Protein AF-A0A438M5S2-F1 (afdb_monomer)

Solvent-accessible surface area (backbone atoms only — not comparable to full-atom values): 5604 Å² total; per-residue (Å²): 142,77,85,82,77,72,79,77,59,70,67,58,58,52,49,52,50,51,51,53,50,53,52,51,51,52,51,52,52,51,50,52,53,56,53,43,71,69,41,61,58,54,34,67,58,54,47,28,50,50,50,20,62,74,65,48,94,57,87,85,86,47,78,66,61,44,37,68,33,89,61,22,90,54,60,59,68,60,54,55,52,28,54,51,48,38,54,57,59,74,67,55,80,130

Sequence (94 aa):
MAALVSPRPANEDCFRTSIRRALALGRLAEFRRRLHGLLTGRADVLSELIDAIMGADHPVTSLVQLSLEPEFRRGHGALYDALAAWEYRRRRPG

Structure (mmCIF, N/CA/C/O backbone):
data_AF-A0A438M5S2-F1
#
_entry.id   AF-A0A438M5S2-F1
#
loop_
_atom_site.group_PDB
_atom_site.id
_atom_site.type_symbol
_atom_site.label_atom_id
_atom_site.label_alt_id
_atom_site.label_comp_id
_atom_site.label_asym_id
_atom_site.label_entity_id
_atom_site.label_seq_id
_atom_site.pdbx_PDB_ins_code
_atom_site.Cartn_x
_atom_site.Cartn_y
_atom_site.Cartn_z
_atom_site.occupancy
_atom_site.B_iso_or_equiv
_atom_site.auth_seq_id
_atom_site.auth_comp_id
_atom_site.auth_asym_id
_atom_site.auth_atom_id
_atom_site.pdbx_PDB_model_num
ATOM 1 N N . MET A 1 1 ? 41.024 -21.458 -35.330 1.00 42.03 1 MET A N 1
ATOM 2 C CA . MET A 1 1 ? 39.805 -21.595 -34.499 1.00 42.03 1 MET A CA 1
ATOM 3 C C . MET A 1 1 ? 39.699 -20.413 -33.541 1.00 42.03 1 MET A C 1
ATOM 5 O O . MET A 1 1 ? 40.168 -20.506 -32.418 1.00 42.03 1 MET A O 1
ATOM 9 N N . ALA A 1 2 ? 39.101 -19.304 -33.979 1.00 43.19 2 ALA A N 1
ATOM 10 C CA . ALA A 1 2 ? 38.664 -18.222 -33.098 1.00 43.19 2 ALA A CA 1
ATOM 11 C C . ALA A 1 2 ? 37.225 -17.890 -33.500 1.00 43.19 2 ALA A C 1
ATOM 13 O O . ALA A 1 2 ? 36.983 -17.449 -34.621 1.00 43.19 2 ALA A O 1
ATOM 14 N N . ALA A 1 3 ? 36.266 -18.219 -32.636 1.00 48.62 3 ALA A N 1
ATOM 15 C CA . ALA A 1 3 ? 34.869 -17.887 -32.863 1.00 48.62 3 ALA A CA 1
ATOM 16 C C . ALA A 1 3 ? 34.700 -16.371 -32.703 1.00 48.62 3 ALA A C 1
ATOM 18 O O . ALA A 1 3 ? 34.993 -15.816 -31.645 1.00 48.62 3 ALA A O 1
ATOM 19 N N . LEU A 1 4 ? 34.241 -15.715 -33.767 1.00 51.03 4 LEU A N 1
ATOM 20 C CA . LEU A 1 4 ? 33.763 -14.337 -33.749 1.00 51.03 4 LEU A CA 1
ATOM 21 C C . LEU A 1 4 ? 32.550 -14.252 -32.811 1.00 51.03 4 LEU A C 1
ATOM 23 O O . LEU A 1 4 ? 31.421 -14.516 -33.218 1.00 51.03 4 LEU A O 1
ATOM 27 N N . VAL A 1 5 ? 32.768 -13.876 -31.551 1.00 64.12 5 VAL A N 1
ATOM 28 C CA . VAL A 1 5 ? 31.711 -13.248 -30.754 1.00 64.12 5 VAL A CA 1
ATOM 29 C C . VAL A 1 5 ? 31.612 -11.820 -31.268 1.00 64.12 5 VAL A C 1
ATOM 31 O O . VAL A 1 5 ? 32.358 -10.939 -30.846 1.00 64.12 5 VAL A O 1
ATOM 34 N N . SER A 1 6 ? 30.737 -11.591 -32.245 1.00 59.88 6 SER A N 1
ATOM 35 C CA . SER A 1 6 ? 30.347 -10.227 -32.589 1.00 59.88 6 SER A CA 1
ATOM 36 C C . SER A 1 6 ? 29.770 -9.564 -31.330 1.00 59.88 6 SER A C 1
ATOM 38 O O . SER A 1 6 ? 28.943 -10.189 -30.655 1.00 59.88 6 SER A O 1
ATOM 40 N N . PRO A 1 7 ? 30.188 -8.335 -30.974 1.00 63.19 7 PRO A N 1
ATOM 41 C CA . PRO A 1 7 ? 29.574 -7.617 -29.866 1.00 63.19 7 PRO A CA 1
ATOM 42 C C . PRO A 1 7 ? 28.079 -7.463 -30.159 1.00 63.19 7 PRO A C 1
ATOM 44 O O . PRO A 1 7 ? 27.699 -7.017 -31.245 1.00 63.19 7 PRO A O 1
ATOM 47 N N . ARG A 1 8 ? 27.229 -7.878 -29.208 1.00 61.84 8 ARG A N 1
ATOM 48 C CA . ARG A 1 8 ? 25.781 -7.654 -29.302 1.00 61.84 8 ARG A CA 1
ATOM 49 C C . ARG A 1 8 ? 25.544 -6.152 -29.474 1.00 61.84 8 ARG A C 1
ATOM 51 O O . ARG A 1 8 ? 26.160 -5.365 -28.751 1.00 61.84 8 ARG A O 1
ATOM 58 N N . PRO A 1 9 ? 24.694 -5.728 -30.418 1.00 60.19 9 PRO A N 1
ATOM 59 C CA . PRO A 1 9 ? 24.454 -4.311 -30.612 1.00 60.19 9 PRO A CA 1
ATOM 60 C C . PRO A 1 9 ? 23.702 -3.769 -29.384 1.00 60.19 9 PRO A C 1
ATOM 62 O O . PRO A 1 9 ? 22.755 -4.386 -28.898 1.00 60.19 9 PRO A O 1
ATOM 65 N N . ALA A 1 10 ? 24.139 -2.622 -28.853 1.00 63.78 10 ALA A N 1
ATOM 66 C CA . ALA A 1 10 ? 23.665 -2.064 -27.577 1.00 63.78 10 ALA A CA 1
ATOM 67 C C . ALA A 1 10 ? 22.136 -1.845 -27.504 1.00 63.78 10 ALA A C 1
ATOM 69 O O . ALA A 1 10 ? 21.545 -1.814 -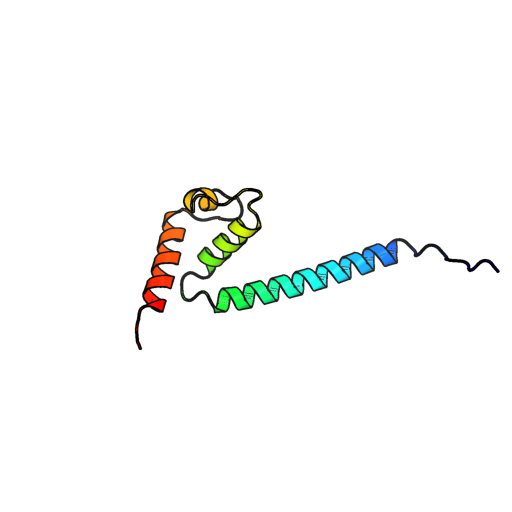26.421 1.00 63.78 10 ALA A O 1
ATOM 70 N N . ASN A 1 11 ? 21.472 -1.722 -28.657 1.00 66.12 11 ASN A N 1
ATOM 71 C CA . ASN A 1 11 ? 20.016 -1.643 -28.757 1.00 66.12 11 ASN A CA 1
ATOM 72 C C . ASN A 1 11 ? 19.317 -2.965 -28.380 1.00 66.12 11 ASN A C 1
ATOM 74 O O . ASN A 1 11 ? 18.218 -2.920 -27.830 1.00 66.12 11 ASN A O 1
ATOM 78 N N . GLU A 1 12 ? 19.946 -4.125 -28.600 1.00 68.75 12 GLU A N 1
ATOM 79 C CA . GLU A 1 12 ? 19.415 -5.428 -28.189 1.00 68.75 12 GLU A CA 1
ATOM 80 C C . GLU A 1 12 ? 19.430 -5.565 -26.659 1.00 68.75 12 GLU A C 1
ATOM 82 O O . GLU A 1 12 ? 18.451 -6.021 -26.070 1.00 68.75 12 GLU A O 1
ATOM 87 N N . ASP A 1 13 ? 20.482 -5.099 -25.984 1.00 76.81 13 ASP A N 1
ATOM 88 C CA . ASP A 1 13 ? 20.581 -5.164 -24.520 1.00 76.81 13 ASP A CA 1
ATOM 89 C C . ASP A 1 13 ? 19.610 -4.200 -23.822 1.00 76.81 13 ASP A C 1
ATOM 91 O O . ASP A 1 13 ? 18.979 -4.567 -22.822 1.00 76.81 13 ASP A O 1
ATOM 95 N N . CYS A 1 14 ? 19.404 -3.002 -24.378 1.00 80.31 14 CYS A N 1
ATOM 96 C CA . CYS A 1 14 ? 18.388 -2.064 -23.896 1.00 80.31 14 CYS A CA 1
ATOM 97 C C . CYS A 1 14 ? 16.968 -2.622 -24.091 1.00 80.31 14 CYS A C 1
ATOM 99 O O . CYS A 1 14 ? 16.141 -2.580 -23.171 1.00 80.31 14 CYS A O 1
ATOM 101 N N . PHE A 1 15 ? 16.700 -3.232 -25.251 1.00 79.50 15 PHE A N 1
ATOM 102 C CA . PHE A 1 15 ? 15.420 -3.874 -25.541 1.00 79.50 15 PHE A CA 1
ATOM 103 C C . PHE A 1 15 ? 15.155 -5.057 -24.601 1.00 79.50 15 PHE A C 1
ATOM 105 O O . PHE A 1 15 ? 14.093 -5.142 -23.983 1.00 79.50 15 PHE A O 1
ATOM 112 N N . ARG A 1 16 ? 16.148 -5.927 -24.388 1.00 84.69 16 ARG A N 1
ATOM 113 C C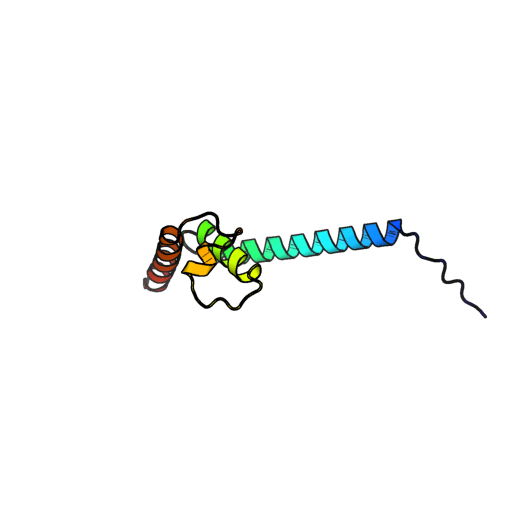A . ARG A 1 16 ? 16.059 -7.051 -23.441 1.00 84.69 16 ARG A CA 1
ATOM 114 C C . ARG A 1 16 ? 15.861 -6.579 -22.003 1.00 84.69 16 ARG A C 1
ATOM 116 O O . ARG A 1 16 ? 15.091 -7.189 -21.263 1.00 84.69 16 ARG A O 1
ATOM 123 N N . THR A 1 17 ? 16.527 -5.501 -21.599 1.00 83.81 17 THR A N 1
ATOM 124 C CA . THR A 1 17 ? 16.365 -4.901 -20.265 1.00 83.81 17 THR A CA 1
ATOM 125 C C . THR A 1 17 ? 14.965 -4.321 -20.086 1.00 83.81 17 THR A C 1
ATOM 127 O O . THR A 1 17 ? 14.319 -4.575 -19.069 1.00 83.81 17 THR A O 1
ATOM 130 N N . SER A 1 18 ? 14.449 -3.635 -21.105 1.00 75.94 18 SER A N 1
ATOM 131 C CA . SER A 1 18 ? 13.084 -3.103 -21.123 1.00 75.94 18 SER A CA 1
ATOM 132 C C . SER A 1 18 ? 12.037 -4.215 -21.028 1.00 75.94 18 SER A C 1
ATOM 134 O O . SER A 1 18 ? 11.131 -4.129 -20.200 1.00 75.94 18 SER A O 1
ATOM 136 N N . ILE A 1 19 ? 12.201 -5.308 -21.785 1.00 90.88 19 ILE A N 1
ATOM 137 C CA . ILE A 1 19 ? 11.320 -6.484 -21.699 1.00 90.88 19 ILE A CA 1
ATOM 138 C C . ILE A 1 19 ? 11.357 -7.093 -20.296 1.00 90.88 19 ILE A C 1
ATOM 140 O O . ILE A 1 19 ? 10.308 -7.358 -19.709 1.00 90.88 19 ILE A O 1
ATOM 144 N N . ARG A 1 20 ? 12.548 -7.293 -19.717 1.00 87.00 20 ARG A N 1
ATOM 145 C CA . ARG A 1 20 ? 12.679 -7.830 -18.352 1.00 87.00 20 ARG A CA 1
ATOM 146 C C . ARG A 1 20 ? 11.983 -6.943 -17.325 1.00 87.00 20 ARG A C 1
ATOM 148 O O . ARG A 1 20 ? 11.289 -7.462 -16.454 1.00 87.00 20 ARG A O 1
ATOM 155 N N . ARG A 1 21 ? 12.126 -5.622 -17.451 1.00 83.31 21 ARG A N 1
ATOM 156 C CA . ARG A 1 21 ? 11.468 -4.649 -16.575 1.00 83.31 21 ARG A CA 1
ATOM 157 C C . ARG A 1 21 ? 9.948 -4.715 -16.716 1.00 83.31 21 ARG A C 1
ATOM 159 O O . ARG A 1 21 ? 9.261 -4.778 -15.703 1.00 83.31 21 ARG A O 1
ATOM 166 N N . ALA A 1 22 ? 9.426 -4.786 -17.940 1.00 86.50 22 ALA A N 1
ATOM 167 C CA . ALA A 1 22 ? 7.992 -4.925 -18.190 1.00 86.50 22 ALA A CA 1
ATOM 168 C C . ALA A 1 22 ? 7.418 -6.218 -17.581 1.00 86.50 22 ALA A C 1
ATOM 170 O O . ALA A 1 22 ? 6.386 -6.182 -16.912 1.00 86.50 22 ALA A O 1
ATOM 171 N N . LEU A 1 23 ? 8.114 -7.349 -17.734 1.00 92.12 23 LEU A N 1
ATOM 172 C CA . LEU A 1 23 ? 7.707 -8.625 -17.133 1.00 92.12 23 LEU A CA 1
ATOM 173 C C . LEU A 1 23 ? 7.742 -8.584 -15.597 1.00 92.12 23 LEU A C 1
ATOM 175 O O . LEU A 1 23 ? 6.826 -9.092 -14.949 1.00 92.12 23 LEU A O 1
ATOM 179 N N . ALA A 1 24 ? 8.771 -7.971 -15.006 1.00 83.25 24 ALA A N 1
ATOM 180 C CA . ALA A 1 24 ? 8.877 -7.804 -13.557 1.00 83.25 24 ALA A CA 1
ATOM 181 C C . ALA A 1 24 ? 7.752 -6.916 -13.000 1.00 83.25 24 ALA A C 1
ATOM 183 O O . ALA A 1 24 ? 7.118 -7.283 -12.011 1.00 83.25 24 ALA A O 1
ATOM 184 N N . LEU A 1 25 ? 7.446 -5.802 -13.673 1.00 83.81 25 LEU A N 1
ATOM 185 C CA . LEU A 1 25 ? 6.328 -4.926 -13.318 1.00 83.81 25 LEU A CA 1
ATOM 186 C C . LEU A 1 25 ? 4.981 -5.651 -13.427 1.00 83.81 25 LEU A C 1
ATOM 188 O O . LEU A 1 25 ? 4.141 -5.506 -12.543 1.00 83.81 25 LEU A O 1
ATOM 192 N N . GLY A 1 26 ? 4.792 -6.485 -14.455 1.00 87.25 26 GLY A N 1
ATOM 193 C CA . GLY A 1 26 ? 3.599 -7.323 -14.593 1.00 87.25 26 GLY A CA 1
ATOM 194 C C . GLY A 1 26 ? 3.407 -8.284 -13.414 1.00 87.25 26 GLY A C 1
ATOM 195 O O . GLY A 1 26 ? 2.311 -8.369 -12.858 1.00 87.25 26 GLY A O 1
ATOM 196 N N . ARG A 1 27 ? 4.482 -8.954 -12.974 1.00 84.75 27 ARG A N 1
ATOM 197 C CA . ARG A 1 27 ? 4.456 -9.845 -11.797 1.00 84.75 27 ARG A CA 1
ATOM 198 C C . ARG A 1 27 ? 4.178 -9.087 -10.500 1.00 84.75 27 ARG A C 1
ATOM 200 O O . ARG A 1 27 ? 3.380 -9.550 -9.689 1.00 84.75 27 ARG A O 1
ATOM 207 N N . LEU A 1 28 ? 4.793 -7.917 -10.319 1.00 80.75 28 LEU A N 1
ATOM 208 C CA . LEU A 1 28 ? 4.548 -7.055 -9.161 1.00 80.75 28 LEU A CA 1
ATOM 209 C C . LEU A 1 28 ? 3.085 -6.595 -9.110 1.00 80.75 28 LEU A C 1
ATOM 211 O O . LEU A 1 28 ? 2.456 -6.657 -8.056 1.00 80.75 28 LEU A O 1
ATOM 215 N N . ALA A 1 29 ? 2.520 -6.189 -10.249 1.00 82.31 29 ALA A N 1
ATOM 216 C CA . ALA A 1 29 ? 1.119 -5.794 -10.341 1.00 82.31 29 ALA A CA 1
ATOM 217 C C . ALA A 1 29 ? 0.170 -6.956 -9.998 1.00 82.31 29 ALA A C 1
ATOM 219 O O . ALA A 1 29 ? -0.805 -6.767 -9.272 1.00 82.31 29 ALA A O 1
ATOM 220 N N . GLU A 1 30 ? 0.450 -8.174 -10.472 1.00 86.12 30 GLU A N 1
ATOM 221 C CA . GLU A 1 30 ? -0.340 -9.360 -10.124 1.00 86.12 30 GLU A CA 1
ATOM 222 C C . GLU A 1 30 ? -0.263 -9.694 -8.631 1.00 86.12 30 GLU A C 1
ATOM 224 O O . GLU A 1 30 ? -1.302 -9.915 -8.003 1.00 86.12 30 GLU A O 1
ATOM 229 N N . PHE A 1 31 ? 0.943 -9.678 -8.060 1.00 82.44 31 PHE A N 1
ATOM 230 C CA . PHE A 1 31 ? 1.161 -9.868 -6.630 1.00 82.44 31 PHE A CA 1
ATOM 231 C C . PHE A 1 31 ? 0.360 -8.850 -5.808 1.00 82.44 31 PHE A C 1
ATOM 233 O O . PHE A 1 31 ? -0.422 -9.250 -4.945 1.00 82.44 31 PHE A O 1
ATOM 240 N N . ARG A 1 32 ? 0.464 -7.555 -6.141 1.00 80.31 32 ARG A N 1
ATOM 241 C CA . ARG A 1 32 ? -0.283 -6.477 -5.473 1.00 80.31 32 ARG A CA 1
ATO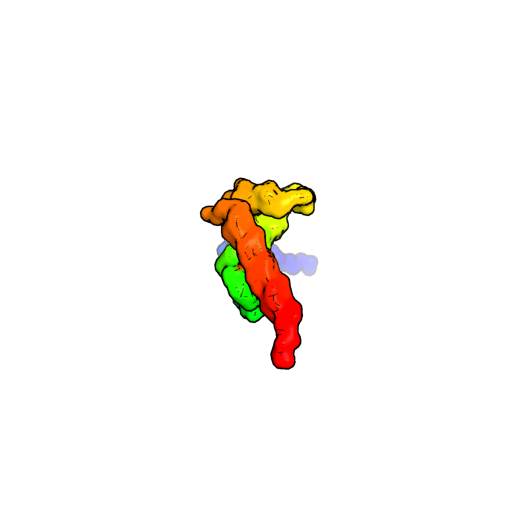M 242 C C . ARG A 1 32 ? -1.794 -6.681 -5.562 1.00 80.31 32 ARG A C 1
ATOM 244 O O . ARG A 1 32 ? -2.478 -6.530 -4.557 1.00 80.31 32 ARG A O 1
ATOM 251 N N . ARG A 1 33 ? -2.329 -7.084 -6.721 1.00 81.44 33 ARG A N 1
ATOM 252 C CA . ARG A 1 33 ? -3.770 -7.369 -6.867 1.00 81.44 33 ARG A CA 1
ATOM 253 C C . ARG A 1 33 ? -4.232 -8.531 -5.991 1.00 81.44 33 ARG A C 1
ATOM 255 O O . ARG A 1 33 ? -5.280 -8.427 -5.360 1.00 81.44 33 ARG A O 1
ATOM 262 N N . ARG A 1 34 ? -3.477 -9.634 -5.949 1.00 82.12 34 ARG A N 1
ATOM 263 C CA . ARG A 1 34 ? -3.819 -10.793 -5.105 1.00 82.12 34 ARG A CA 1
ATOM 264 C C . ARG A 1 34 ? -3.757 -10.437 -3.628 1.00 82.12 34 ARG A C 1
ATOM 266 O O . ARG A 1 34 ? -4.683 -10.761 -2.896 1.00 82.12 34 ARG A O 1
ATOM 273 N N . LEU A 1 35 ? -2.708 -9.726 -3.226 1.00 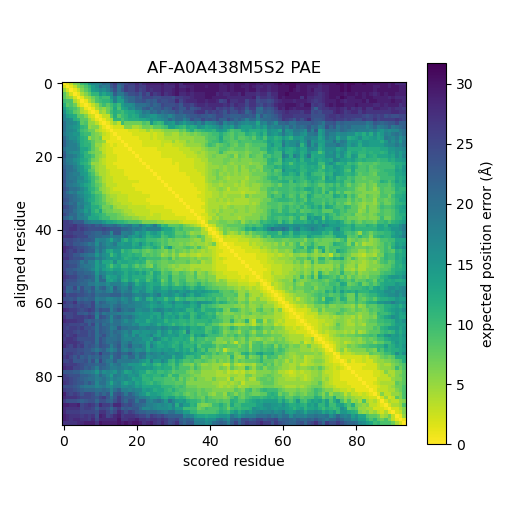75.88 35 LEU A N 1
ATOM 274 C CA . LEU A 1 35 ? -2.545 -9.221 -1.871 1.00 75.88 35 LEU A CA 1
ATOM 275 C C . LEU A 1 35 ? -3.710 -8.309 -1.481 1.00 75.88 35 LEU A C 1
ATOM 277 O O . LEU A 1 35 ? -4.346 -8.552 -0.464 1.00 75.88 35 LEU A O 1
ATOM 281 N N . HIS A 1 36 ? -4.074 -7.350 -2.335 1.00 72.94 36 HIS A N 1
ATOM 282 C CA . HIS A 1 36 ? -5.225 -6.470 -2.127 1.00 72.94 36 HIS A CA 1
ATOM 283 C C . HIS A 1 36 ? -6.550 -7.240 -2.007 1.00 72.94 36 HIS A C 1
ATOM 285 O O . HIS A 1 36 ? -7.415 -6.855 -1.228 1.00 72.94 36 HIS A O 1
ATOM 291 N N . GLY A 1 37 ? -6.718 -8.349 -2.733 1.00 75.69 37 GLY A N 1
ATOM 292 C CA . GLY A 1 37 ? -7.885 -9.227 -2.600 1.00 75.69 37 GLY A CA 1
ATOM 293 C C . GLY A 1 37 ? -8.000 -9.924 -1.235 1.00 75.69 37 GLY A C 1
ATOM 294 O O . GLY A 1 37 ? -9.105 -10.269 -0.826 1.00 75.69 37 GLY A O 1
ATOM 295 N N . LEU A 1 38 ? -6.885 -10.101 -0.514 1.00 73.38 38 LEU A N 1
ATOM 296 C CA . LEU A 1 38 ? -6.860 -10.653 0.849 1.00 73.38 38 LEU A CA 1
ATOM 297 C C . LEU A 1 38 ? -7.171 -9.597 1.923 1.00 73.38 38 LEU A C 1
ATOM 299 O O . LEU A 1 38 ? -7.521 -9.940 3.054 1.00 73.38 38 LEU A O 1
ATOM 303 N N . LEU A 1 39 ? -7.041 -8.312 1.586 1.00 72.38 39 LEU A N 1
ATOM 304 C CA . LEU A 1 39 ? -7.281 -7.192 2.492 1.00 72.38 39 LEU A CA 1
ATOM 305 C C . LEU A 1 39 ? -8.779 -6.860 2.488 1.00 72.38 39 LEU A C 1
ATOM 307 O O . LEU A 1 39 ? -9.281 -6.103 1.661 1.00 72.38 39 LEU A O 1
ATOM 311 N N . THR A 1 40 ? -9.537 -7.452 3.407 1.00 64.75 40 THR A N 1
ATOM 312 C CA . THR A 1 40 ? -10.976 -7.182 3.516 1.00 64.75 40 THR A CA 1
ATOM 313 C C . THR A 1 40 ? -11.237 -5.926 4.355 1.00 64.75 40 THR A C 1
ATOM 315 O O . THR A 1 40 ? -11.195 -5.987 5.581 1.00 64.75 40 THR A O 1
ATOM 318 N N . GLY A 1 41 ? -11.558 -4.808 3.689 1.00 65.19 41 GLY A N 1
ATOM 319 C CA . GLY A 1 41 ? -11.835 -3.497 4.303 1.00 65.19 41 GLY A CA 1
ATOM 320 C C . GLY A 1 41 ? -10.598 -2.585 4.373 1.00 65.19 41 GLY A C 1
ATOM 321 O O . GLY A 1 41 ? -9.549 -3.014 4.833 1.00 65.19 41 GLY A O 1
ATOM 322 N N . ARG A 1 42 ? -10.724 -1.332 3.894 1.00 66.56 42 ARG A N 1
ATOM 323 C CA . ARG A 1 42 ? -9.635 -0.323 3.768 1.00 66.56 42 ARG A CA 1
ATOM 324 C C . ARG A 1 42 ? -8.364 -0.844 3.073 1.00 66.56 42 ARG A C 1
ATOM 326 O O . ARG A 1 42 ? -7.239 -0.568 3.490 1.00 66.56 42 ARG A O 1
ATOM 333 N N . ALA A 1 43 ? -8.559 -1.615 2.005 1.00 67.62 43 ALA A N 1
ATOM 334 C CA . ALA A 1 43 ? -7.489 -2.229 1.224 1.00 67.62 43 ALA A CA 1
ATOM 335 C C . ALA A 1 43 ? -6.559 -1.203 0.548 1.00 67.62 43 ALA A C 1
ATOM 337 O O . ALA A 1 43 ? -5.389 -1.494 0.319 1.00 67.62 43 ALA A O 1
ATOM 338 N N . ASP A 1 44 ? -7.057 0.009 0.308 1.00 71.31 44 ASP A N 1
ATOM 339 C CA . ASP A 1 44 ? -6.287 1.172 -0.123 1.00 71.31 44 ASP A CA 1
ATOM 340 C C . ASP A 1 44 ? -5.224 1.564 0.916 1.00 71.31 44 ASP A C 1
ATOM 342 O O . ASP A 1 44 ? -4.039 1.612 0.598 1.00 71.31 44 ASP A O 1
ATOM 346 N N . VAL A 1 45 ? -5.620 1.739 2.181 1.00 74.94 45 VAL A N 1
ATOM 347 C CA . VAL A 1 45 ? -4.705 2.126 3.271 1.00 74.94 45 VAL A CA 1
ATOM 348 C C . VAL A 1 45 ? -3.706 1.016 3.598 1.00 74.94 45 VAL A C 1
ATOM 350 O O . VAL A 1 45 ? -2.533 1.280 3.846 1.00 74.94 45 VAL A O 1
ATOM 353 N N . LEU A 1 46 ? -4.153 -0.239 3.582 1.00 71.81 46 LEU A N 1
ATOM 354 C CA . LEU A 1 46 ? -3.281 -1.387 3.839 1.00 71.81 46 LEU A CA 1
ATOM 355 C C . LEU A 1 46 ? -2.302 -1.641 2.681 1.00 71.81 46 LEU A C 1
ATOM 357 O O . LEU A 1 46 ? -1.209 -2.143 2.916 1.00 71.81 46 LEU A O 1
ATOM 361 N N . SER A 1 47 ? -2.650 -1.255 1.451 1.00 71.38 47 SER A N 1
ATOM 362 C CA . SER A 1 47 ? -1.720 -1.313 0.317 1.00 71.38 47 SER A CA 1
ATOM 363 C C . SER A 1 47 ? -0.655 -0.219 0.397 1.00 71.38 47 SER A C 1
ATOM 365 O O . SER A 1 47 ? 0.514 -0.520 0.181 1.00 71.38 47 SER A O 1
ATOM 367 N N . GLU A 1 48 ? -1.027 1.013 0.773 1.00 76.88 48 GLU A N 1
ATOM 368 C CA . GLU A 1 48 ? -0.060 2.091 1.056 1.00 76.88 48 GLU A CA 1
ATOM 369 C C . GLU A 1 48 ? 0.900 1.687 2.193 1.00 76.88 48 GLU A C 1
ATOM 371 O O . GLU A 1 48 ? 2.104 1.903 2.097 1.00 76.88 48 GLU A O 1
ATOM 376 N N . LEU A 1 49 ? 0.393 1.021 3.239 1.00 75.38 49 LEU A N 1
ATOM 377 C CA . LEU A 1 49 ? 1.215 0.492 4.334 1.00 75.38 49 LEU A CA 1
ATOM 378 C C . LEU A 1 49 ? 2.238 -0.551 3.856 1.00 75.38 49 LEU A C 1
ATOM 380 O O . LEU A 1 49 ? 3.388 -0.539 4.286 1.00 75.38 49 LEU A O 1
ATOM 384 N N . ILE A 1 50 ? 1.826 -1.473 2.988 1.00 75.75 50 ILE A N 1
ATOM 385 C CA . ILE A 1 50 ? 2.714 -2.514 2.454 1.00 75.75 50 ILE A CA 1
ATOM 386 C C . ILE A 1 50 ? 3.789 -1.901 1.555 1.00 75.75 50 ILE A C 1
ATOM 388 O O . ILE A 1 50 ? 4.944 -2.318 1.629 1.00 75.75 50 ILE A O 1
ATOM 392 N N . ASP A 1 51 ? 3.427 -0.910 0.739 1.00 76.38 51 ASP A N 1
ATOM 393 C CA . ASP A 1 51 ? 4.386 -0.185 -0.093 1.00 76.38 51 ASP A CA 1
ATOM 394 C C . ASP A 1 51 ? 5.404 0.579 0.773 1.00 76.38 51 ASP A C 1
ATOM 396 O O . ASP A 1 51 ? 6.598 0.484 0.499 1.00 76.38 51 ASP A O 1
ATOM 400 N N . ALA A 1 52 ? 4.972 1.207 1.873 1.00 78.06 52 ALA A N 1
ATOM 401 C CA . ALA A 1 52 ? 5.870 1.836 2.847 1.00 78.06 52 ALA A CA 1
ATOM 402 C C . ALA A 1 52 ? 6.805 0.826 3.544 1.00 78.06 52 ALA A C 1
ATOM 404 O O . ALA A 1 52 ? 7.996 1.081 3.681 1.00 78.06 52 ALA A O 1
ATOM 405 N N . ILE A 1 53 ? 6.316 -0.360 3.934 1.00 75.00 53 ILE A N 1
ATOM 406 C CA . ILE A 1 53 ? 7.161 -1.419 4.528 1.00 75.00 53 ILE A CA 1
ATOM 407 C C . ILE A 1 53 ? 8.219 -1.917 3.538 1.00 75.00 53 ILE A C 1
ATOM 409 O O . ILE A 1 53 ? 9.346 -2.200 3.931 1.00 75.00 53 ILE A O 1
ATOM 413 N N . MET A 1 54 ? 7.847 -2.066 2.266 1.00 72.94 54 MET A N 1
ATOM 414 C CA . MET A 1 54 ? 8.753 -2.550 1.221 1.00 72.94 54 MET A CA 1
ATOM 415 C C . MET A 1 54 ? 9.743 -1.477 0.749 1.00 72.94 54 MET A C 1
ATOM 417 O O . MET A 1 54 ? 10.790 -1.836 0.215 1.00 72.94 54 MET A O 1
ATOM 421 N N . GLY A 1 55 ? 9.395 -0.194 0.901 1.00 71.62 55 GLY A N 1
ATOM 422 C CA . GLY A 1 55 ? 10.243 0.955 0.575 1.00 71.62 55 GLY A CA 1
ATOM 423 C C . GLY A 1 55 ? 11.149 1.416 1.718 1.00 71.62 55 GLY A C 1
ATOM 424 O O . GLY A 1 55 ? 12.142 2.087 1.461 1.00 71.62 55 GLY A O 1
ATOM 425 N N . ALA A 1 56 ? 10.846 1.039 2.962 1.00 76.00 56 ALA A N 1
ATOM 426 C CA . ALA A 1 56 ? 11.652 1.410 4.114 1.00 76.00 56 ALA A CA 1
ATOM 427 C C . ALA A 1 56 ? 13.045 0.759 4.057 1.00 76.00 56 ALA A C 1
ATOM 429 O O . ALA A 1 56 ? 13.195 -0.455 4.203 1.00 76.00 56 ALA A O 1
ATOM 430 N N . ASP A 1 57 ? 14.083 1.588 3.951 1.00 72.75 57 ASP A N 1
ATOM 431 C CA . ASP A 1 57 ? 15.489 1.160 4.012 1.00 72.75 57 ASP A CA 1
ATOM 432 C C . ASP A 1 57 ? 15.961 0.840 5.449 1.00 72.75 57 ASP A C 1
ATOM 434 O O . ASP A 1 57 ? 17.131 0.529 5.687 1.00 72.75 57 ASP A O 1
ATOM 438 N N . HIS A 1 58 ? 15.061 0.910 6.435 1.00 70.44 58 HIS A N 1
ATOM 439 C CA . HIS A 1 58 ? 15.356 0.701 7.850 1.00 70.44 58 HIS A CA 1
ATOM 440 C C . HIS A 1 58 ? 14.406 -0.301 8.525 1.00 70.44 58 HIS A C 1
ATOM 442 O O . HIS A 1 58 ? 13.246 -0.431 8.121 1.00 70.44 58 HIS A O 1
ATOM 448 N N . PRO A 1 59 ? 14.844 -0.968 9.615 1.00 72.12 59 PRO A N 1
ATOM 449 C CA . PRO A 1 59 ? 13.972 -1.818 10.413 1.00 72.12 59 PRO A CA 1
ATOM 450 C C . PRO A 1 59 ? 12.732 -1.054 10.881 1.00 72.12 59 PRO A C 1
ATOM 452 O O . PRO A 1 59 ? 12.823 -0.054 11.596 1.00 72.12 59 PRO A O 1
ATOM 455 N N . VAL A 1 60 ? 11.559 -1.551 10.499 1.00 68.44 60 VAL A N 1
ATOM 456 C CA . VAL A 1 60 ? 10.283 -1.009 10.958 1.00 68.44 60 VAL A CA 1
ATOM 457 C C . VAL A 1 60 ? 10.112 -1.358 12.432 1.00 68.44 60 VAL A C 1
ATOM 459 O O . VAL A 1 60 ? 9.791 -2.492 12.784 1.00 68.44 60 VAL A O 1
ATOM 462 N N . THR A 1 61 ? 10.318 -0.372 13.300 1.00 74.94 61 THR A N 1
ATOM 463 C CA . THR A 1 61 ? 10.141 -0.530 14.754 1.00 74.94 61 THR A CA 1
ATOM 464 C C . THR A 1 61 ? 8.846 0.098 15.266 1.00 74.94 61 THR A C 1
ATOM 466 O O . THR A 1 61 ? 8.403 -0.220 16.368 1.00 74.94 61 THR A O 1
ATOM 469 N N . SER A 1 62 ? 8.189 0.937 14.456 1.00 74.06 62 SER A N 1
ATOM 470 C CA . SER A 1 62 ? 6.922 1.580 14.797 1.00 74.06 62 SER A CA 1
ATOM 471 C C . SER A 1 62 ? 6.030 1.801 13.576 1.00 74.06 62 SER A C 1
ATOM 473 O O . SER A 1 62 ? 6.458 2.311 12.543 1.00 74.06 62 SER A O 1
ATOM 475 N N . LEU A 1 63 ? 4.743 1.495 13.740 1.00 69.19 63 LEU A N 1
ATOM 476 C CA . LEU A 1 63 ? 3.685 1.801 12.773 1.00 69.19 63 LEU A CA 1
ATOM 477 C C . LEU A 1 63 ? 3.508 3.312 12.546 1.00 69.19 63 LEU A C 1
ATOM 479 O O . LEU A 1 63 ? 3.127 3.734 11.459 1.00 69.19 63 LEU A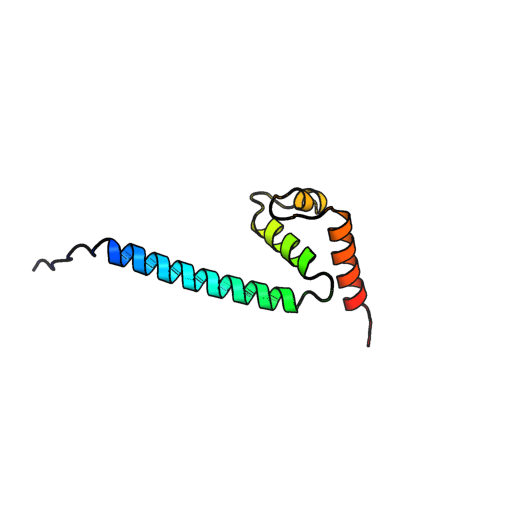 O 1
ATOM 483 N N . VAL A 1 64 ? 3.812 4.133 13.555 1.00 73.50 64 VAL A N 1
ATOM 484 C CA . VAL A 1 64 ? 3.760 5.596 13.430 1.00 73.50 64 VAL A CA 1
ATOM 485 C C . VAL A 1 64 ? 4.873 6.092 12.511 1.00 73.50 64 VAL A C 1
ATOM 487 O O . VAL A 1 64 ? 4.625 6.973 11.696 1.00 73.50 64 VAL A O 1
ATOM 490 N N . GLN A 1 65 ? 6.068 5.496 12.583 1.00 72.44 65 GLN A N 1
ATOM 491 C CA . GLN A 1 65 ? 7.168 5.849 11.681 1.00 72.44 65 GLN A CA 1
ATOM 492 C C . GLN A 1 65 ? 6.832 5.518 10.226 1.00 72.44 65 GLN A C 1
ATOM 494 O O . GLN A 1 65 ? 7.090 6.336 9.356 1.00 72.44 65 GLN A O 1
ATOM 499 N N . LEU A 1 66 ? 6.150 4.398 9.969 1.00 71.19 66 LEU A N 1
ATOM 500 C CA . LEU A 1 66 ? 5.678 4.060 8.621 1.00 71.19 66 LEU A CA 1
ATOM 501 C C . LEU A 1 66 ? 4.689 5.074 8.044 1.00 71.19 66 LEU A C 1
ATOM 503 O O . LEU A 1 66 ? 4.642 5.255 6.834 1.00 71.19 66 LEU A O 1
ATOM 507 N N . SER A 1 67 ? 3.913 5.757 8.890 1.00 70.44 67 SER A N 1
ATOM 508 C CA . SER A 1 67 ? 3.017 6.821 8.420 1.00 70.44 67 SER A CA 1
ATOM 509 C C . SER A 1 67 ? 3.732 8.120 8.029 1.00 70.44 67 SER A C 1
ATOM 511 O O . SER A 1 67 ? 3.080 9.050 7.563 1.00 70.44 67 SER A O 1
ATOM 513 N N . LEU A 1 68 ? 5.050 8.188 8.241 1.00 70.88 68 LEU A N 1
ATOM 514 C CA . LEU A 1 68 ? 5.913 9.296 7.834 1.00 70.88 68 LEU A CA 1
ATOM 515 C C . LEU A 1 68 ? 6.661 9.007 6.524 1.00 70.88 68 LEU A C 1
ATOM 517 O O . LEU A 1 68 ? 7.254 9.931 5.969 1.00 70.88 68 LEU A O 1
ATOM 521 N N . GLU A 1 69 ? 6.639 7.761 6.036 1.00 71.69 69 GLU A N 1
ATOM 522 C CA . GLU A 1 69 ? 7.251 7.398 4.757 1.00 71.69 69 GLU A CA 1
ATOM 523 C C . GLU A 1 69 ? 6.516 8.078 3.593 1.00 71.69 69 GLU A C 1
ATOM 525 O O . GLU A 1 69 ? 5.283 8.174 3.615 1.00 71.69 69 GLU A O 1
ATOM 530 N N . PRO A 1 70 ? 7.233 8.534 2.550 1.00 66.00 70 PRO A N 1
ATOM 531 C CA . PRO A 1 70 ? 6.627 9.242 1.423 1.00 66.00 70 PRO A CA 1
ATOM 532 C C . PRO A 1 70 ? 5.604 8.390 0.652 1.00 66.00 70 PRO A C 1
ATOM 534 O O . PRO A 1 70 ? 4.711 8.930 -0.009 1.00 66.00 70 PRO A O 1
ATOM 537 N N . GLU A 1 71 ? 5.699 7.066 0.754 1.00 73.31 71 GLU A N 1
ATOM 538 C CA . GLU A 1 71 ? 4.768 6.093 0.189 1.00 73.31 71 GLU A CA 1
ATOM 539 C C . GLU A 1 71 ? 3.424 6.044 0.936 1.00 73.31 71 GLU A C 1
ATOM 541 O O . GLU A 1 71 ? 2.425 5.621 0.347 1.00 73.31 71 GLU A O 1
ATOM 546 N N . PHE A 1 72 ? 3.357 6.509 2.190 1.00 67.06 72 PHE A N 1
ATOM 547 C CA . PHE A 1 72 ? 2.130 6.539 2.987 1.00 67.06 72 PHE A CA 1
ATOM 548 C C . PHE A 1 72 ? 1.520 7.943 2.996 1.00 67.06 72 PHE A C 1
ATOM 550 O O . PHE A 1 72 ? 1.965 8.855 3.688 1.00 67.06 72 PHE A O 1
ATOM 557 N N . ARG A 1 73 ? 0.448 8.149 2.227 1.00 71.81 73 ARG A N 1
ATOM 558 C CA . ARG A 1 73 ? -0.087 9.499 1.961 1.00 71.81 73 ARG A CA 1
ATOM 559 C C . ARG A 1 73 ? -1.172 9.919 2.953 1.00 71.81 73 ARG A C 1
ATOM 561 O O . ARG A 1 73 ? -1.841 10.934 2.746 1.00 71.81 73 ARG A O 1
ATOM 568 N N . ARG A 1 74 ? -1.395 9.134 4.010 1.00 71.62 74 ARG A N 1
ATOM 569 C CA . ARG A 1 74 ? -2.489 9.304 4.978 1.00 71.62 74 ARG A CA 1
ATOM 570 C C . ARG A 1 74 ? -1.962 9.446 6.404 1.00 71.62 74 ARG A C 1
ATOM 572 O O . ARG A 1 74 ? -0.853 9.052 6.716 1.00 71.62 74 ARG A O 1
ATOM 579 N N . GLY A 1 75 ? -2.774 10.004 7.301 1.00 75.31 75 GLY A N 1
ATOM 580 C CA . GLY A 1 75 ? -2.405 10.112 8.718 1.00 75.31 75 GLY A CA 1
ATOM 581 C C . GLY A 1 75 ? -2.497 8.776 9.470 1.00 75.31 75 GLY A C 1
ATOM 582 O O . GLY A 1 75 ? -3.251 7.881 9.085 1.00 75.31 75 GLY A O 1
ATOM 583 N N . HIS A 1 76 ? -1.806 8.671 10.608 1.00 75.00 76 HIS A N 1
ATOM 584 C CA . HIS A 1 76 ? -1.777 7.480 11.475 1.00 75.00 76 HIS A CA 1
ATOM 585 C C . HIS A 1 76 ? -3.166 6.975 11.925 1.00 75.00 76 HIS A C 1
ATOM 587 O O . HIS A 1 76 ? -3.341 5.787 12.174 1.00 75.00 76 HIS A O 1
ATOM 593 N N . GLY A 1 77 ? -4.185 7.840 12.021 1.00 79.81 77 GLY A N 1
ATOM 594 C CA . GLY A 1 77 ? -5.549 7.418 12.375 1.00 79.81 77 GLY A CA 1
ATOM 595 C C . GLY A 1 77 ? -6.151 6.473 11.332 1.00 79.81 77 GLY A C 1
ATOM 596 O O . GLY A 1 77 ? -6.733 5.448 11.675 1.00 79.81 77 GLY A O 1
ATOM 597 N N . ALA A 1 78 ? -5.904 6.749 10.046 1.00 76.69 78 ALA A N 1
ATOM 598 C CA . ALA A 1 78 ? -6.349 5.891 8.953 1.00 76.69 78 ALA A CA 1
ATOM 599 C C . ALA A 1 78 ? -5.688 4.504 8.998 1.00 76.69 78 ALA A C 1
ATOM 601 O O . ALA A 1 78 ? -6.331 3.515 8.649 1.00 76.69 78 ALA A O 1
ATOM 602 N N . LEU A 1 79 ? -4.429 4.445 9.443 1.00 75.50 79 LEU A N 1
ATOM 603 C CA . LEU A 1 79 ? -3.664 3.214 9.621 1.00 75.50 79 LEU A CA 1
ATOM 604 C C . LEU A 1 79 ? -4.287 2.315 10.699 1.00 75.50 79 LEU A C 1
ATOM 606 O O . LEU A 1 79 ? -4.583 1.148 10.441 1.00 75.50 79 LEU A O 1
ATOM 610 N N . TYR A 1 80 ? -4.514 2.865 11.895 1.00 78.50 80 TYR A N 1
ATOM 611 C CA . TYR A 1 80 ? -5.094 2.108 13.007 1.00 78.50 80 TYR A CA 1
ATOM 612 C C . TYR A 1 80 ? -6.519 1.646 12.706 1.00 78.50 80 TYR A C 1
ATOM 614 O O . TYR A 1 80 ? -6.851 0.492 12.972 1.00 78.50 80 TYR A O 1
ATOM 622 N N . ASP A 1 81 ? -7.332 2.494 12.078 1.00 80.25 81 ASP A N 1
ATOM 623 C CA . ASP A 1 81 ? -8.673 2.112 11.639 1.00 80.25 81 ASP A CA 1
ATOM 624 C C . ASP A 1 81 ? -8.652 0.939 10.645 1.00 80.25 81 ASP A C 1
ATOM 626 O O . ASP A 1 81 ? -9.516 0.063 10.694 1.00 80.25 81 ASP A O 1
ATOM 630 N N . ALA A 1 82 ? -7.691 0.921 9.714 1.00 77.25 82 ALA A N 1
ATOM 631 C CA . ALA A 1 82 ? -7.579 -0.137 8.714 1.00 77.25 82 ALA A CA 1
ATOM 632 C C . ALA A 1 82 ? -7.177 -1.480 9.343 1.00 77.25 82 ALA A C 1
ATOM 634 O O . ALA A 1 82 ? -7.767 -2.512 9.019 1.00 77.25 82 ALA A O 1
ATOM 635 N N . LEU A 1 83 ? -6.246 -1.460 10.302 1.00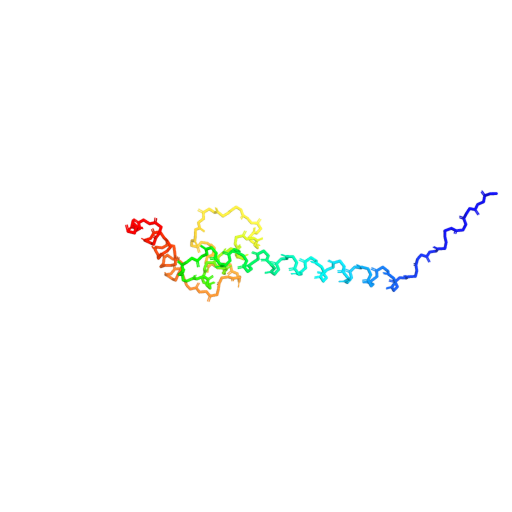 76.06 83 LEU A N 1
ATOM 636 C CA . LEU A 1 83 ? -5.870 -2.642 11.082 1.00 76.06 83 LEU A CA 1
ATOM 637 C C . LEU A 1 83 ? -7.031 -3.149 11.952 1.00 76.06 83 LEU A C 1
ATOM 639 O O . LEU A 1 83 ? -7.311 -4.349 11.973 1.00 76.06 83 LEU A O 1
ATOM 643 N N . ALA A 1 84 ? -7.748 -2.246 12.626 1.00 79.56 84 ALA A N 1
ATOM 644 C CA . ALA A 1 84 ? -8.893 -2.595 13.465 1.00 79.56 84 ALA A CA 1
ATOM 645 C C . ALA A 1 84 ? -10.049 -3.200 12.648 1.00 79.56 84 ALA A C 1
ATOM 647 O O . ALA A 1 84 ? -10.657 -4.189 13.065 1.00 79.56 84 ALA A O 1
ATOM 648 N N . ALA A 1 85 ? -10.328 -2.652 11.460 1.00 73.50 85 ALA A N 1
ATOM 649 C CA . ALA A 1 85 ? -11.354 -3.167 10.556 1.00 73.50 85 ALA A CA 1
ATOM 650 C C . ALA A 1 85 ? -11.030 -4.579 10.036 1.00 73.50 85 ALA A C 1
ATOM 652 O O . ALA A 1 85 ? -11.935 -5.413 9.912 1.00 73.50 85 ALA A O 1
ATOM 653 N N . TRP A 1 86 ? -9.751 -4.858 9.764 1.00 67.44 86 TRP A N 1
ATOM 654 C CA . TRP A 1 86 ? -9.287 -6.175 9.331 1.00 67.44 86 TRP A CA 1
ATOM 655 C C . TRP A 1 86 ? -9.428 -7.229 10.441 1.00 67.44 86 TRP A C 1
ATOM 657 O O . TRP A 1 86 ? -10.011 -8.293 10.213 1.00 67.44 86 TRP A O 1
ATOM 667 N N . GLU A 1 87 ? -8.989 -6.914 11.663 1.00 68.44 87 GLU A N 1
ATOM 668 C CA . GLU A 1 87 ? -9.072 -7.833 12.808 1.00 68.44 87 GLU A CA 1
ATOM 669 C C . GLU A 1 87 ? -10.526 -8.120 13.222 1.00 68.44 87 GLU A C 1
ATOM 671 O O . GLU A 1 87 ? -10.890 -9.270 13.481 1.00 68.44 87 GLU A O 1
ATOM 676 N N . TYR A 1 88 ? -11.392 -7.098 13.220 1.00 58.44 88 TYR A N 1
ATOM 677 C CA . TYR A 1 88 ? -12.811 -7.256 13.554 1.00 58.44 88 TYR A CA 1
ATOM 678 C C . TYR A 1 88 ? -13.515 -8.266 12.640 1.00 58.44 88 TYR A C 1
ATOM 680 O O . TYR A 1 88 ? -14.318 -9.082 13.097 1.00 58.44 88 TYR A O 1
ATOM 688 N N . ARG A 1 89 ? -13.205 -8.244 11.340 1.00 60.00 89 ARG A N 1
ATOM 689 C CA . ARG A 1 89 ? -13.808 -9.170 10.378 1.00 60.00 89 ARG A CA 1
ATOM 690 C C . ARG A 1 89 ? -13.239 -10.580 10.491 1.00 60.00 89 ARG A C 1
ATOM 692 O O . ARG A 1 89 ? -14.002 -11.530 10.363 1.00 60.00 89 ARG A O 1
ATOM 699 N N . ARG A 1 90 ? -11.941 -10.724 10.777 1.00 61.59 90 ARG A N 1
ATOM 700 C CA . ARG A 1 90 ? -11.301 -12.034 10.979 1.00 61.59 90 ARG A CA 1
ATOM 701 C C . ARG A 1 90 ? -11.869 -12.788 12.188 1.00 61.59 90 ARG A C 1
ATOM 703 O O . ARG A 1 90 ? -11.862 -14.014 12.194 1.00 61.59 90 ARG A O 1
ATOM 710 N N . ARG A 1 91 ? -12.372 -12.059 13.192 1.00 62.91 91 ARG A N 1
ATOM 711 C CA . ARG A 1 91 ? -12.955 -12.620 14.421 1.00 62.91 91 ARG A CA 1
ATOM 712 C C . ARG A 1 91 ? -14.464 -12.839 14.397 1.00 62.91 91 ARG A C 1
ATOM 714 O O . ARG A 1 91 ? -14.971 -13.387 15.371 1.00 62.91 91 ARG A O 1
ATOM 721 N N . ARG A 1 92 ? -15.199 -12.437 13.355 1.00 43.91 92 ARG A N 1
ATOM 722 C CA . ARG A 1 92 ? -16.619 -12.810 13.269 1.00 43.91 92 ARG A CA 1
ATOM 723 C C . ARG A 1 92 ? -16.732 -14.283 12.861 1.00 43.91 92 ARG 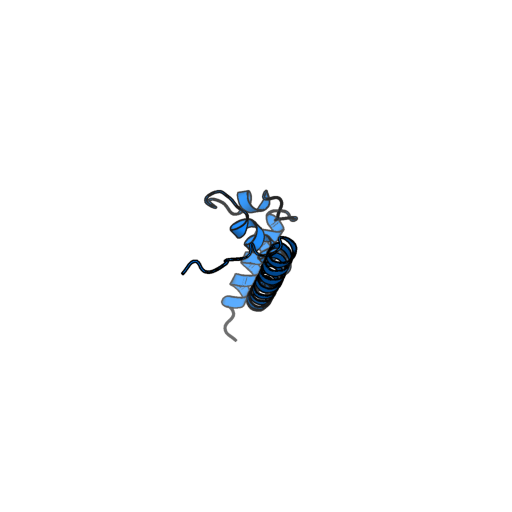A C 1
ATOM 725 O O . ARG A 1 92 ? -16.371 -14.591 11.725 1.00 43.91 92 ARG A O 1
ATOM 732 N N . PRO A 1 93 ? -17.239 -15.185 13.723 1.00 52.06 93 PRO A N 1
ATOM 733 C CA . PRO A 1 93 ? -17.743 -16.456 13.235 1.00 52.06 93 PRO A CA 1
ATOM 734 C C . P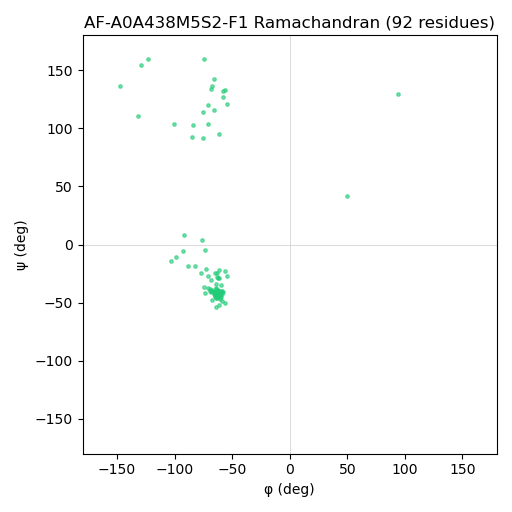RO A 1 93 ? -19.003 -16.153 12.410 1.00 52.06 93 PRO A C 1
ATOM 736 O O . PRO A 1 93 ? -19.783 -15.267 12.773 1.00 52.06 93 PRO A O 1
ATOM 739 N N . GLY A 1 94 ? -19.122 -16.808 11.255 1.00 64.81 94 GLY A N 1
ATOM 740 C CA . GLY A 1 94 ? -20.351 -16.799 10.460 1.00 64.81 94 GLY A CA 1
ATOM 741 C C . GLY A 1 94 ? -21.497 -17.466 11.202 1.00 64.81 94 GLY A C 1
ATOM 742 O O . GLY A 1 94 ? -21.210 -18.391 11.996 1.00 64.81 94 GLY A O 1
#

Foldseek 3Di:
DDDPPDPDPVVVVVVVVVVVVVVVVVVVVVVLVVQLVLQDAPSVQVSLLVVLVVPDPDPCPDPQVSCVRPSNPDHVVSVVVS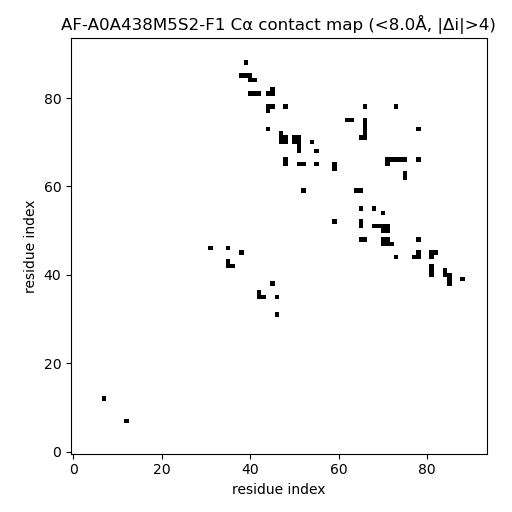VVVRVVVVPDDD

Organism: NCBI:txid46176

Mean predicted aligned error: 12.08 Å

pLDDT: mean 72.33, std 9.84, range [42.03, 92.12]

Secondary structure (DSSP, 8-state):
-----PPPPHHHHHHHHHHHHHHHHHHHHHHHHHHHHH--S-HHHHHHHHHHHHH-SS----HHHHTTSTT--S-HHHHHHHHHHHHHHHT---

Radius of gyration: 21.02 Å; Cα contacts (8 Å, |Δi|>4): 55; chains: 1; bounding box: 60×32×49 Å